Protein AF-A0A4R6S9A2-F1 (afdb_monomer_lite)

Organism: Labedaea rhizosphaerae (NCBI:txid598644)

Secondary structure (DSSP, 8-state):
-----S------HHHHHHHHHHTT--HHHHHHHHHHHHHHHTTTT-PPPP-TTTSPPSSHHHHIIIIIHHHHHS----

Sequence (78 aa):
MTSPIRSFEMGDRVAVEQFLVSRGFSAAMAQSVLDMDLAAERGINNTVPRTTGNTTPTTFREFAEEAIKPAVAEPVAR

Radius of gyration: 22.88 Å; chains: 1; bounding box: 68×24×43 Å

Foldseek 3Di:
DDDPPPDDDDDDLVVQLVVVVVVPDDSVRSVVVVVVVVVVVVPVVVDDDDDPVNDDDPDPVVCCVPPVCVVPVDPPPD

Structure (mmCIF, N/CA/C/O backbone):
data_AF-A0A4R6S9A2-F1
#
_entry.id   AF-A0A4R6S9A2-F1
#
loop_
_atom_site.group_PDB
_atom_site.id
_atom_site.type_symbol
_atom_site.label_atom_id
_atom_site.label_alt_id
_atom_site.label_comp_id
_atom_site.label_asym_id
_atom_site.label_entity_id
_atom_site.label_seq_id
_atom_site.pdbx_PDB_ins_code
_atom_site.Cartn_x
_atom_site.Cartn_y
_atom_site.Cartn_z
_atom_site.occupancy
_atom_site.B_iso_or_equiv
_atom_site.auth_seq_id
_atom_site.auth_comp_id
_atom_site.auth_asym_id
_atom_site.auth_atom_id
_atom_site.pdbx_PDB_model_num
ATOM 1 N N . MET A 1 1 ? 18.885 6.300 19.708 1.00 46.25 1 MET A N 1
ATOM 2 C CA . MET A 1 1 ? 19.949 6.987 18.948 1.00 46.25 1 MET A CA 1
ATOM 3 C C . MET A 1 1 ? 19.715 6.681 17.475 1.00 46.25 1 MET A C 1
ATOM 5 O O . MET A 1 1 ? 20.103 5.618 17.016 1.00 46.25 1 MET A O 1
ATOM 9 N N . THR A 1 2 ? 18.954 7.528 16.779 1.00 58.25 2 THR A N 1
ATOM 10 C CA . THR A 1 2 ? 18.619 7.335 15.359 1.00 58.25 2 THR A CA 1
ATOM 11 C C . THR A 1 2 ? 19.797 7.829 14.534 1.00 58.25 2 THR A C 1
ATOM 13 O O . THR A 1 2 ? 20.047 9.031 14.481 1.00 58.25 2 THR A O 1
ATOM 16 N N . SER A 1 3 ? 20.575 6.920 13.948 1.00 62.84 3 SER A N 1
ATOM 17 C CA . SER A 1 3 ? 21.589 7.315 12.970 1.00 62.84 3 SER A CA 1
ATOM 18 C C . SER A 1 3 ? 20.895 8.017 11.795 1.00 62.84 3 SER A C 1
ATOM 20 O O . SER A 1 3 ? 19.904 7.481 11.298 1.00 62.84 3 SER A O 1
ATOM 22 N N . PRO A 1 4 ? 21.368 9.193 11.337 1.00 65.56 4 PRO A N 1
ATOM 23 C CA . PRO A 1 4 ? 20.783 9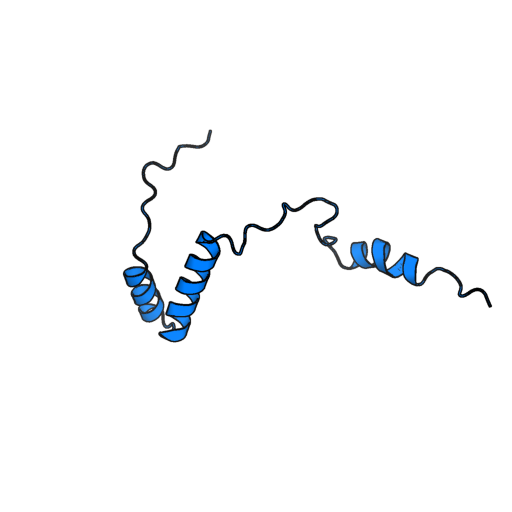.837 10.171 1.00 65.56 4 PRO A CA 1
ATOM 24 C C . PRO A 1 4 ? 20.979 8.922 8.963 1.00 65.56 4 PRO A C 1
ATOM 26 O O . PRO A 1 4 ? 22.080 8.397 8.764 1.00 65.56 4 PRO A O 1
ATOM 29 N N . ILE A 1 5 ? 19.933 8.740 8.154 1.00 74.12 5 ILE A N 1
ATOM 30 C CA . ILE A 1 5 ? 20.069 8.128 6.831 1.00 74.12 5 ILE A CA 1
ATOM 31 C C . ILE A 1 5 ? 20.931 9.094 6.018 1.00 74.12 5 ILE A C 1
ATOM 33 O O . ILE A 1 5 ? 20.476 10.134 5.548 1.00 74.12 5 ILE A O 1
ATOM 37 N N . ARG A 1 6 ? 22.227 8.793 5.949 1.00 63.97 6 ARG A N 1
ATOM 38 C CA . ARG A 1 6 ? 23.170 9.485 5.079 1.00 63.97 6 ARG A CA 1
ATOM 39 C C . ARG A 1 6 ? 22.772 9.068 3.667 1.00 63.97 6 ARG A C 1
ATOM 41 O O . ARG A 1 6 ? 22.807 7.879 3.387 1.00 63.97 6 ARG A O 1
ATOM 48 N N . SER A 1 7 ? 22.316 10.024 2.861 1.00 61.53 7 SER A N 1
ATOM 49 C CA . SER A 1 7 ? 21.849 9.863 1.473 1.00 61.53 7 SER A CA 1
ATOM 50 C C . SER A 1 7 ? 20.658 8.916 1.276 1.00 61.53 7 SER A C 1
ATOM 52 O O . SER A 1 7 ? 20.825 7.735 0.988 1.00 61.53 7 SER A O 1
ATOM 54 N N . PHE A 1 8 ? 19.447 9.465 1.370 1.00 69.06 8 PHE A N 1
ATOM 55 C CA . PHE A 1 8 ? 18.301 8.910 0.655 1.00 69.06 8 PHE A CA 1
ATOM 56 C C . PHE A 1 8 ? 18.316 9.481 -0.771 1.00 69.06 8 PHE A C 1
ATOM 58 O O . PHE A 1 8 ? 18.294 10.702 -0.933 1.00 69.06 8 PHE A O 1
ATOM 65 N N . GLU A 1 9 ? 18.392 8.619 -1.781 1.00 74.50 9 GLU A N 1
ATOM 66 C CA . GLU A 1 9 ? 18.247 8.989 -3.191 1.0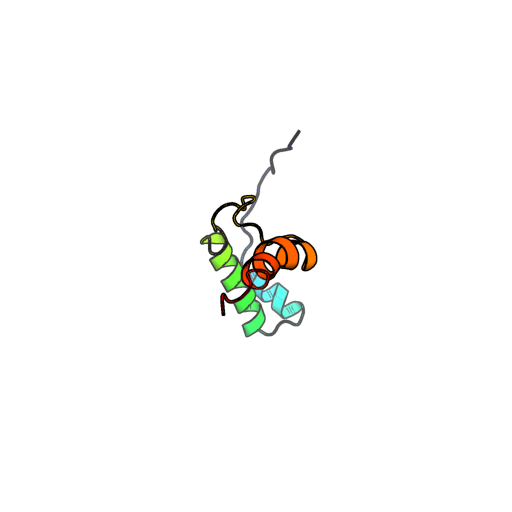0 74.50 9 GLU A CA 1
ATOM 67 C C . GLU A 1 9 ? 16.871 8.524 -3.672 1.00 74.50 9 GLU A C 1
ATOM 69 O O . GLU A 1 9 ? 16.444 7.411 -3.357 1.00 74.50 9 GLU A O 1
ATOM 74 N N . MET A 1 10 ? 16.160 9.386 -4.402 1.00 74.75 10 MET A N 1
ATOM 75 C CA . MET A 1 10 ? 14.901 8.992 -5.032 1.00 74.75 10 MET A CA 1
ATOM 76 C C . MET A 1 10 ? 15.198 7.949 -6.108 1.00 74.75 10 MET A C 1
ATOM 78 O O . MET A 1 10 ? 16.024 8.186 -6.986 1.00 74.75 10 MET A O 1
ATOM 82 N N . GLY A 1 11 ? 14.536 6.796 -6.030 1.00 79.38 11 GLY A N 1
ATOM 83 C CA . GLY A 1 11 ? 14.696 5.742 -7.028 1.00 79.38 11 GLY A CA 1
ATOM 84 C C . GLY A 1 11 ? 14.168 6.172 -8.400 1.00 79.38 11 GLY A C 1
ATOM 85 O O . GLY A 1 11 ? 13.176 6.894 -8.498 1.00 79.38 11 GLY A O 1
ATOM 86 N N . ASP A 1 12 ? 14.807 5.695 -9.468 1.00 91.12 12 ASP A N 1
ATOM 87 C CA . ASP A 1 12 ? 14.297 5.869 -10.829 1.00 91.12 12 ASP A CA 1
ATOM 88 C C . ASP A 1 12 ? 13.070 4.973 -11.056 1.00 91.12 12 ASP A C 1
ATOM 90 O O . ASP A 1 12 ? 13.166 3.743 -11.093 1.00 91.12 12 ASP A O 1
ATOM 94 N N . ARG A 1 13 ? 11.901 5.594 -11.237 1.00 90.69 13 ARG A N 1
ATOM 95 C CA . ARG A 1 13 ? 10.634 4.889 -11.464 1.00 90.69 13 ARG A CA 1
ATOM 96 C C . ARG A 1 13 ? 10.623 4.054 -12.738 1.00 90.69 13 ARG A C 1
ATOM 98 O O . ARG A 1 13 ? 9.970 3.016 -12.748 1.00 90.69 13 ARG A O 1
ATOM 105 N N . VAL A 1 14 ? 11.363 4.453 -13.773 1.00 93.50 14 VAL A N 1
ATOM 106 C CA . VAL A 1 14 ? 11.465 3.668 -15.012 1.00 93.50 14 VAL A 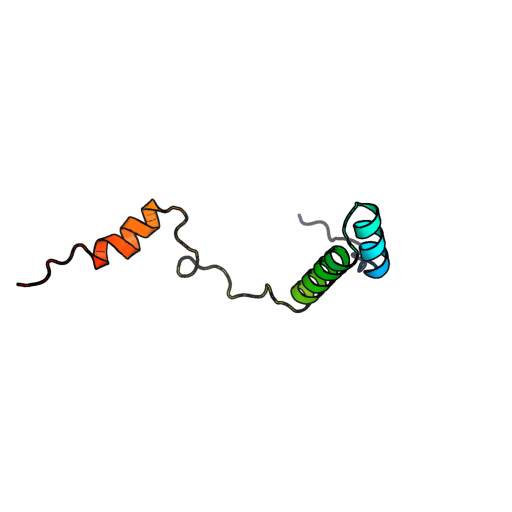CA 1
ATOM 107 C C . VAL A 1 14 ? 12.218 2.367 -14.741 1.00 93.50 14 VAL A C 1
ATOM 109 O O . VAL A 1 14 ? 11.778 1.291 -15.149 1.00 93.50 14 VAL A O 1
ATOM 112 N N . ALA A 1 15 ? 13.317 2.439 -13.987 1.00 95.19 15 ALA A N 1
ATOM 113 C CA . ALA A 1 15 ? 14.052 1.252 -13.560 1.00 95.19 15 ALA A CA 1
ATOM 114 C C . ALA A 1 15 ? 13.191 0.333 -12.673 1.00 95.19 15 ALA A C 1
ATOM 116 O O . ALA A 1 15 ? 13.239 -0.890 -12.818 1.00 95.19 15 ALA A O 1
ATOM 117 N N . VAL A 1 16 ? 12.359 0.906 -11.794 1.00 94.94 16 VAL A N 1
ATOM 118 C CA . VAL A 1 16 ? 11.409 0.144 -10.965 1.00 94.94 16 VAL A CA 1
ATOM 119 C C . VAL A 1 16 ? 10.339 -0.541 -11.822 1.00 94.94 16 VAL A C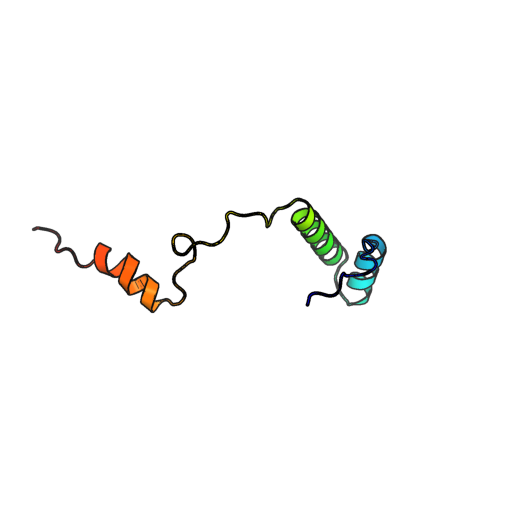 1
ATOM 121 O O . VAL A 1 16 ? 10.051 -1.715 -11.591 1.00 94.94 16 VAL A O 1
ATOM 124 N N . GLU A 1 17 ? 9.788 0.131 -12.836 1.00 96.44 17 GLU A N 1
ATOM 125 C CA . GLU A 1 17 ? 8.821 -0.465 -13.769 1.00 96.44 17 GLU A CA 1
ATOM 126 C C . GLU A 1 17 ? 9.395 -1.709 -14.453 1.00 96.44 17 GLU A C 1
ATOM 128 O O . GLU A 1 17 ? 8.809 -2.794 -14.415 1.00 96.44 17 GLU A O 1
ATOM 133 N N . GLN A 1 18 ? 10.587 -1.557 -15.037 1.00 97.56 18 GLN A N 1
ATOM 134 C CA . GLN A 1 18 ? 11.288 -2.623 -15.747 1.00 97.56 18 GLN A CA 1
ATOM 135 C C . GLN A 1 18 ? 11.612 -3.783 -14.811 1.00 97.56 18 GLN A C 1
ATOM 137 O O . GLN A 1 18 ? 11.445 -4.950 -15.175 1.00 97.56 18 GLN A O 1
ATOM 142 N N . PHE A 1 19 ? 12.026 -3.469 -13.583 1.00 97.06 19 PHE A N 1
ATOM 143 C CA . PHE A 1 19 ? 12.246 -4.471 -12.556 1.00 97.06 19 PHE A CA 1
ATOM 144 C C . PHE A 1 19 ? 10.960 -5.250 -12.252 1.00 97.06 19 PHE A C 1
ATOM 146 O O . PHE A 1 19 ? 10.994 -6.478 -12.261 1.00 97.06 19 PHE A O 1
ATOM 153 N N . LEU A 1 20 ? 9.815 -4.594 -12.058 1.00 97.88 20 LEU A N 1
ATOM 154 C CA . LEU A 1 20 ? 8.541 -5.274 -11.788 1.00 97.88 20 LEU A CA 1
ATOM 155 C C . LEU A 1 20 ? 8.112 -6.183 -12.945 1.00 97.88 20 LEU A C 1
ATOM 157 O O . LEU A 1 20 ? 7.749 -7.340 -12.715 1.00 97.88 20 LEU A O 1
ATOM 161 N N . VAL A 1 21 ? 8.233 -5.706 -14.187 1.00 98.25 21 VAL A N 1
ATOM 162 C CA . VAL A 1 21 ? 7.968 -6.522 -15.382 1.00 98.25 21 VAL A CA 1
ATOM 163 C C . VAL A 1 21 ? 8.898 -7.738 -15.426 1.00 98.25 21 VAL A C 1
ATOM 165 O O . VAL A 1 21 ? 8.433 -8.860 -15.630 1.00 98.25 21 VAL A O 1
ATOM 168 N N . SER A 1 22 ? 10.192 -7.564 -15.129 1.00 98.00 22 SER A N 1
ATOM 169 C CA . SER A 1 22 ? 11.158 -8.675 -15.064 1.00 98.00 22 SER A CA 1
ATOM 170 C C . SER A 1 22 ? 10.812 -9.725 -13.996 1.00 98.00 22 SER A C 1
ATOM 172 O O . SER A 1 22 ? 11.235 -10.877 -14.089 1.00 98.00 22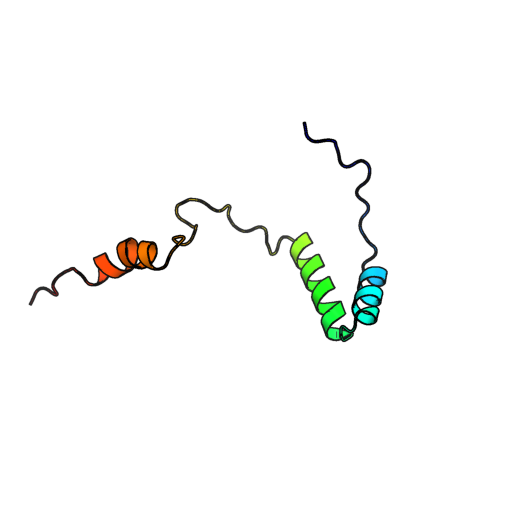 SER A O 1
ATOM 174 N N . ARG A 1 23 ? 10.014 -9.349 -12.987 1.00 97.69 23 ARG A N 1
ATOM 175 C CA . ARG A 1 23 ? 9.543 -10.225 -11.903 1.00 97.69 23 ARG A CA 1
ATOM 176 C C . ARG A 1 23 ? 8.191 -10.878 -12.207 1.00 97.69 23 ARG A C 1
ATOM 178 O O . ARG A 1 23 ? 7.644 -11.549 -11.337 1.00 97.69 23 ARG A O 1
ATOM 185 N N . GLY A 1 24 ? 7.677 -10.726 -13.430 1.00 97.56 24 GLY A N 1
ATOM 186 C CA . GLY A 1 24 ? 6.463 -11.391 -13.907 1.00 97.56 24 GLY A CA 1
ATOM 187 C C . GLY A 1 24 ? 5.186 -10.561 -13.783 1.00 97.56 24 GLY A C 1
ATOM 188 O O . GLY A 1 24 ? 4.099 -11.092 -14.006 1.00 97.56 24 GLY A O 1
ATOM 189 N N . PHE A 1 25 ? 5.284 -9.273 -13.444 1.00 98.06 25 PHE A N 1
ATOM 190 C CA . PHE A 1 25 ? 4.131 -8.377 -13.508 1.00 98.06 25 PHE A CA 1
ATOM 191 C C . PHE A 1 25 ? 3.802 -8.084 -14.974 1.00 98.06 25 PHE A C 1
ATOM 193 O O . PHE A 1 25 ? 4.694 -7.926 -15.808 1.00 98.06 25 PHE A O 1
ATOM 200 N N . SER A 1 26 ? 2.513 -7.967 -15.298 1.00 98.12 26 SER A N 1
ATOM 201 C CA . SER A 1 26 ? 2.132 -7.354 -16.570 1.00 98.12 26 SER A CA 1
ATOM 202 C C . SER A 1 26 ? 2.516 -5.870 -16.564 1.00 98.12 26 SER A C 1
ATOM 204 O O . SER A 1 26 ? 2.594 -5.254 -15.500 1.00 98.12 26 SER A O 1
ATOM 206 N N . ALA A 1 27 ? 2.704 -5.272 -17.743 1.00 97.06 27 ALA A N 1
ATOM 207 C CA . ALA A 1 27 ? 3.009 -3.842 -17.857 1.00 97.06 27 ALA A CA 1
ATOM 208 C C . ALA A 1 27 ? 1.958 -2.967 -17.144 1.00 97.06 27 ALA A C 1
ATOM 210 O O . ALA A 1 27 ? 2.304 -2.062 -16.395 1.00 97.06 27 ALA A O 1
ATOM 211 N N . ALA A 1 28 ? 0.670 -3.305 -17.284 1.00 97.94 28 ALA A N 1
ATOM 212 C CA . ALA A 1 28 ? -0.409 -2.599 -16.593 1.00 97.94 28 ALA A CA 1
ATOM 213 C C . ALA A 1 28 ? -0.296 -2.697 -15.060 1.00 97.94 28 ALA A C 1
ATOM 215 O O . ALA A 1 28 ? -0.517 -1.713 -14.358 1.00 97.94 28 ALA A O 1
ATOM 216 N N . MET A 1 29 ? 0.081 -3.867 -14.533 1.00 98.19 29 MET A N 1
ATOM 217 C CA . MET A 1 29 ? 0.291 -4.043 -13.095 1.00 98.19 29 MET A CA 1
ATOM 218 C C . MET A 1 29 ? 1.528 -3.275 -12.610 1.00 98.19 29 MET A C 1
ATOM 220 O O . MET A 1 29 ? 1.459 -2.637 -11.564 1.00 98.19 29 MET A O 1
ATOM 224 N N . ALA A 1 30 ? 2.633 -3.285 -13.361 1.00 98.00 30 ALA A N 1
ATOM 225 C CA . ALA A 1 30 ? 3.830 -2.514 -13.024 1.00 98.00 30 ALA A CA 1
ATOM 226 C C . ALA A 1 30 ? 3.530 -1.006 -12.967 1.00 98.00 30 ALA A C 1
ATOM 228 O O . ALA A 1 30 ? 3.834 -0.365 -11.963 1.00 98.00 30 ALA A O 1
ATOM 229 N N . GLN A 1 31 ? 2.830 -0.473 -13.974 1.00 96.94 31 GLN A N 1
ATOM 230 C CA . GLN A 1 31 ? 2.387 0.921 -13.983 1.00 96.94 31 GLN A CA 1
ATOM 231 C C . GLN A 1 31 ? 1.481 1.242 -12.786 1.00 96.94 31 GLN A C 1
ATOM 233 O O . GLN A 1 31 ? 1.673 2.262 -12.132 1.00 96.94 31 GLN A O 1
ATOM 238 N N . SER A 1 32 ? 0.552 0.345 -12.430 1.00 97.31 32 SER A N 1
ATOM 239 C CA . SER A 1 32 ? -0.341 0.572 -11.285 1.00 97.31 32 SER A CA 1
ATOM 240 C C . SER A 1 32 ? 0.410 0.724 -9.957 1.00 97.31 32 SER A C 1
ATOM 242 O O . SER A 1 32 ? 0.018 1.530 -9.115 1.00 97.31 32 SER A O 1
ATOM 244 N N . VAL A 1 33 ? 1.522 -0.000 -9.778 1.00 96.56 33 VAL A N 1
ATOM 245 C CA . VAL A 1 33 ? 2.371 0.126 -8.586 1.00 96.56 33 VAL A CA 1
ATOM 246 C C . VAL A 1 33 ? 3.043 1.498 -8.549 1.00 96.56 33 VAL A C 1
ATOM 248 O O . VAL A 1 33 ? 3.080 2.122 -7.492 1.00 96.56 33 VAL A O 1
ATOM 251 N N . LEU A 1 34 ? 3.527 1.994 -9.691 1.00 95.81 34 LEU A N 1
ATOM 252 C CA . LEU A 1 34 ? 4.134 3.326 -9.782 1.00 95.81 34 LEU A CA 1
ATOM 253 C C . LEU A 1 34 ? 3.115 4.444 -9.562 1.00 95.81 34 LEU A C 1
ATOM 255 O O . LEU A 1 34 ? 3.418 5.435 -8.900 1.00 95.81 34 LEU A O 1
ATOM 259 N N . ASP A 1 35 ? 1.899 4.278 -10.075 1.00 96.62 35 ASP A N 1
ATOM 260 C CA . ASP A 1 35 ? 0.815 5.232 -9.860 1.00 96.62 35 ASP A CA 1
ATOM 261 C C . ASP A 1 35 ? 0.423 5.291 -8.376 1.00 96.62 35 ASP A C 1
ATOM 263 O O . ASP A 1 35 ? 0.203 6.376 -7.834 1.00 96.62 35 ASP A O 1
ATOM 267 N N . MET A 1 36 ? 0.384 4.138 -7.694 1.00 96.12 36 MET A N 1
ATOM 268 C CA . MET A 1 36 ? 0.159 4.067 -6.248 1.00 96.12 36 MET A CA 1
ATOM 269 C C . MET A 1 36 ? 1.294 4.714 -5.449 1.00 96.12 36 MET A C 1
ATOM 271 O O . MET A 1 36 ? 1.017 5.443 -4.496 1.00 96.12 36 MET A O 1
ATOM 275 N N . ASP A 1 37 ? 2.548 4.478 -5.831 1.00 93.88 37 ASP A N 1
ATOM 276 C CA . ASP A 1 37 ? 3.724 5.112 -5.225 1.00 93.88 37 ASP A CA 1
ATOM 277 C C . ASP A 1 37 ? 3.665 6.645 -5.361 1.00 93.88 37 ASP A C 1
ATOM 279 O O . ASP A 1 37 ? 3.769 7.376 -4.374 1.00 93.88 37 ASP A O 1
ATOM 283 N N . LEU A 1 38 ? 3.350 7.146 -6.558 1.00 94.19 38 LEU A N 1
ATOM 284 C CA . LEU A 1 38 ? 3.149 8.574 -6.806 1.00 94.19 38 LEU A CA 1
ATOM 285 C C . LEU A 1 38 ? 1.966 9.146 -6.012 1.00 94.19 38 LEU A C 1
ATOM 287 O O . LEU A 1 38 ? 2.029 10.272 -5.514 1.00 94.19 38 LEU A O 1
ATOM 291 N N . ALA A 1 39 ? 0.872 8.397 -5.884 1.00 94.81 39 ALA A N 1
ATOM 292 C CA . ALA A 1 39 ? -0.260 8.803 -5.060 1.00 94.81 39 ALA A CA 1
ATOM 293 C C . ALA A 1 39 ? 0.119 8.869 -3.570 1.00 94.81 39 ALA A C 1
ATOM 295 O O . ALA A 1 39 ? -0.299 9.798 -2.873 1.00 94.81 39 ALA A O 1
ATOM 296 N N . ALA A 1 40 ? 0.940 7.930 -3.089 1.00 92.31 40 ALA A N 1
ATOM 297 C CA . ALA A 1 40 ? 1.474 7.924 -1.730 1.00 92.31 40 ALA A CA 1
ATOM 298 C C . ALA A 1 40 ? 2.352 9.150 -1.459 1.00 92.31 40 ALA A C 1
ATOM 300 O O . ALA A 1 40 ? 2.114 9.844 -0.470 1.00 92.31 40 ALA A O 1
ATOM 301 N N . GLU A 1 41 ? 3.277 9.483 -2.363 1.00 91.50 41 GLU A N 1
ATOM 302 C CA . GLU A 1 41 ? 4.070 10.719 -2.285 1.00 91.50 41 GLU A CA 1
ATOM 303 C C . GLU A 1 41 ? 3.198 11.978 -2.270 1.00 91.50 41 GLU A C 1
ATOM 305 O O . GLU A 1 41 ? 3.478 12.932 -1.545 1.00 91.50 41 GLU A O 1
ATOM 310 N N . A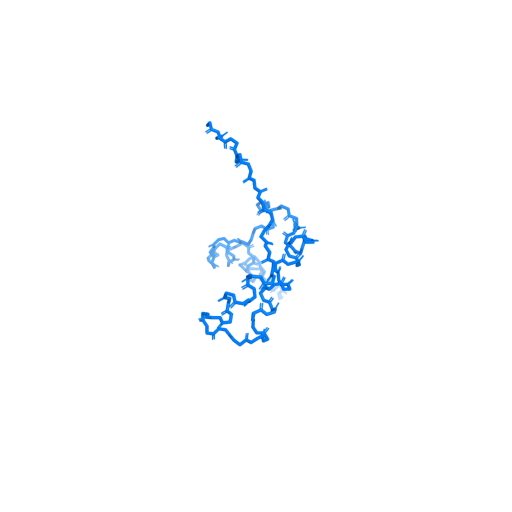RG A 1 42 ? 2.102 11.975 -3.038 1.00 93.94 42 ARG A N 1
ATOM 311 C CA . ARG A 1 42 ? 1.113 13.066 -3.068 1.00 93.94 42 ARG A CA 1
ATOM 312 C C . ARG A 1 42 ? 0.177 13.079 -1.861 1.00 93.94 42 ARG A C 1
ATOM 314 O O . ARG A 1 42 ? -0.713 13.923 -1.788 1.00 93.94 42 ARG A O 1
ATOM 321 N N . GLY A 1 43 ? 0.379 12.178 -0.906 1.00 92.94 43 GLY A N 1
ATOM 322 C CA . GLY A 1 43 ? -0.329 12.193 0.360 1.00 92.94 43 GLY A CA 1
ATOM 323 C C . GLY A 1 43 ? -1.700 11.535 0.329 1.00 92.94 43 GLY A C 1
ATOM 324 O O . GLY A 1 43 ? -2.509 11.839 1.200 1.00 92.94 43 GLY A O 1
ATOM 325 N N . ILE A 1 44 ? -1.968 10.597 -0.590 1.00 92.62 44 ILE A N 1
ATOM 326 C CA . ILE A 1 44 ? -3.210 9.796 -0.550 1.00 92.62 44 ILE A CA 1
ATOM 327 C C . ILE A 1 44 ? -3.396 9.082 0.805 1.00 92.62 44 ILE A C 1
ATOM 329 O O . ILE A 1 44 ? -4.518 8.815 1.223 1.00 92.62 44 ILE A O 1
ATOM 333 N N . ASN A 1 45 ? -2.292 8.834 1.521 1.00 86.88 45 ASN A N 1
ATOM 334 C CA . ASN A 1 45 ? -2.264 8.203 2.840 1.00 86.88 45 ASN A CA 1
ATOM 335 C C . ASN A 1 45 ? -2.166 9.198 4.010 1.00 86.88 45 ASN A C 1
ATOM 337 O O . ASN A 1 45 ? -2.203 8.771 5.166 1.00 86.88 45 ASN A O 1
ATOM 341 N N . ASN A 1 46 ? -2.065 10.506 3.745 1.00 88.19 46 ASN A N 1
ATOM 342 C CA . ASN A 1 46 ? -2.001 11.557 4.767 1.00 88.19 46 ASN A CA 1
ATOM 343 C C . ASN A 1 46 ? -3.400 11.819 5.343 1.00 88.19 46 ASN A C 1
ATOM 345 O O . ASN A 1 46 ? -3.982 12.892 5.199 1.00 88.19 46 ASN A O 1
ATOM 349 N N . THR A 1 47 ? -3.960 10.787 5.962 1.00 80.00 47 THR A N 1
ATOM 350 C CA . THR A 1 47 ? -5.252 10.825 6.643 1.00 80.00 47 THR A CA 1
ATOM 351 C C . THR A 1 47 ? -5.100 11.368 8.063 1.00 80.00 47 THR A C 1
ATOM 353 O O . THR A 1 47 ? -3.989 11.567 8.562 1.00 80.00 47 THR A O 1
ATOM 356 N N . VAL A 1 48 ? -6.230 11.645 8.718 1.00 80.25 48 VAL A N 1
ATOM 357 C CA . VAL A 1 48 ? -6.250 12.129 10.104 1.00 80.25 48 VAL A CA 1
ATOM 358 C C . VAL A 1 48 ? -5.491 11.135 10.995 1.00 80.25 48 VAL A C 1
ATOM 360 O O . VAL A 1 48 ? -5.732 9.930 10.870 1.00 80.25 48 VAL A O 1
ATOM 363 N N . PRO A 1 49 ? -4.601 11.594 11.898 1.00 80.12 49 PRO A N 1
ATOM 364 C CA . PRO A 1 49 ? -3.920 10.702 12.822 1.00 80.12 49 PRO A CA 1
ATOM 365 C C . PRO A 1 49 ? -4.908 9.793 13.546 1.00 80.12 49 PRO A C 1
ATOM 367 O O . PRO A 1 49 ? -5.987 10.225 13.973 1.00 80.12 49 PRO A O 1
ATOM 370 N N . ARG A 1 50 ? -4.521 8.525 13.689 1.00 75.19 50 ARG A N 1
ATOM 371 C CA . ARG A 1 50 ? -5.292 7.576 14.480 1.00 75.19 50 ARG A CA 1
ATOM 372 C C . ARG A 1 50 ? -5.340 8.053 15.933 1.00 75.19 50 ARG A C 1
ATOM 374 O O . ARG A 1 50 ? -4.306 8.252 16.561 1.00 75.19 50 ARG A O 1
ATOM 381 N N . THR A 1 51 ? -6.544 8.248 16.447 1.00 76.94 51 THR A N 1
ATOM 382 C CA . THR A 1 51 ? -6.862 8.543 17.846 1.00 76.94 51 THR A CA 1
ATOM 383 C C . THR A 1 51 ? -7.723 7.408 18.381 1.00 76.94 51 THR A C 1
ATOM 385 O O . THR A 1 51 ? -8.374 6.729 17.592 1.00 76.94 51 THR A O 1
ATOM 388 N N . THR A 1 52 ? -7.816 7.247 19.702 1.00 71.19 52 THR A N 1
ATOM 389 C CA . THR A 1 52 ? -8.713 6.254 20.322 1.00 71.19 52 THR A CA 1
ATOM 390 C C . THR A 1 52 ? -10.149 6.321 19.779 1.00 71.19 52 THR A C 1
ATOM 392 O O . THR A 1 52 ? -10.805 5.296 19.666 1.00 71.19 52 THR A O 1
ATOM 395 N N . GLY A 1 53 ? -10.631 7.509 19.388 1.00 70.38 53 GLY A N 1
ATOM 396 C CA . GLY A 1 53 ? -11.987 7.708 18.861 1.00 70.38 53 GLY A CA 1
ATOM 397 C C . GLY A 1 53 ? -12.170 7.463 17.357 1.00 70.38 53 GLY A C 1
ATOM 398 O O . GLY A 1 53 ? -13.303 7.475 16.887 1.00 70.38 53 GLY A O 1
ATOM 399 N N . ASN A 1 54 ? -11.097 7.277 16.580 1.00 71.00 54 ASN A N 1
ATOM 400 C CA . ASN A 1 54 ? -11.177 6.980 15.138 1.00 71.00 54 ASN A CA 1
ATOM 401 C C . ASN A 1 54 ? -10.387 5.715 14.737 1.00 71.00 54 ASN A C 1
ATOM 403 O O . ASN A 1 54 ? -10.356 5.327 13.566 1.00 71.00 54 ASN A O 1
ATOM 407 N N . THR A 1 55 ? -9.758 5.050 15.707 1.00 69.69 55 THR A N 1
ATOM 408 C CA . THR A 1 55 ? -9.324 3.663 15.592 1.00 69.69 55 THR A CA 1
ATOM 409 C C . THR A 1 55 ? -10.541 2.760 15.720 1.00 69.69 55 THR A C 1
ATOM 411 O O . THR A 1 55 ? -11.282 2.851 16.691 1.00 69.69 55 THR A O 1
ATOM 414 N N . THR A 1 56 ? -10.760 1.879 14.747 1.00 63.88 56 THR A N 1
ATOM 415 C CA . THR A 1 56 ? -11.765 0.816 14.864 1.00 63.88 56 THR A CA 1
ATOM 416 C C . THR A 1 56 ? -11.432 -0.085 16.058 1.00 63.88 56 THR A C 1
ATOM 418 O O . THR A 1 56 ? -10.249 -0.424 16.192 1.00 63.88 56 THR A O 1
ATOM 421 N N . PRO A 1 57 ? -12.427 -0.503 16.869 1.00 59.59 57 PRO A N 1
ATOM 422 C CA . PRO A 1 57 ? -12.219 -1.430 17.976 1.00 59.59 57 PRO A CA 1
ATOM 423 C C . PRO A 1 57 ? -11.448 -2.647 17.485 1.00 59.59 57 PRO A C 1
ATOM 425 O O . PRO A 1 57 ? -11.766 -3.236 16.448 1.00 59.59 57 PRO A O 1
ATOM 428 N N . THR A 1 58 ? -10.387 -2.993 18.194 1.00 66.00 58 THR A N 1
ATOM 429 C CA . THR A 1 58 ? -9.387 -3.967 17.745 1.00 66.00 58 THR A CA 1
ATOM 430 C C . THR A 1 58 ? -9.908 -5.403 17.724 1.00 66.00 58 THR A C 1
ATOM 432 O O . THR A 1 58 ? -9.206 -6.305 17.271 1.00 66.00 58 THR A O 1
ATOM 435 N N . THR A 1 59 ? -11.155 -5.642 18.140 1.00 76.38 59 THR A N 1
ATOM 436 C CA . THR A 1 59 ? -11.830 -6.930 17.966 1.00 76.38 59 THR A CA 1
ATOM 437 C C . THR A 1 59 ? -13.321 -6.766 17.674 1.00 76.38 59 THR A C 1
ATOM 439 O O . THR A 1 59 ? -13.966 -5.811 18.103 1.00 76.38 59 THR A O 1
ATOM 442 N N . PHE A 1 60 ? -13.903 -7.769 17.010 1.00 78.56 60 PHE A N 1
ATOM 443 C CA . PHE A 1 60 ? -15.353 -7.870 16.816 1.00 78.56 60 PHE A CA 1
ATOM 444 C C . PHE A 1 60 ? -16.134 -7.819 18.141 1.00 78.56 60 PHE A C 1
ATOM 446 O O . PHE A 1 60 ? -17.230 -7.271 18.186 1.00 78.56 60 PHE A O 1
ATOM 453 N N . ARG A 1 61 ? -15.559 -8.360 19.225 1.00 81.38 61 ARG A N 1
ATOM 454 C CA . ARG A 1 61 ? -16.165 -8.341 20.563 1.00 81.38 61 ARG A CA 1
ATOM 455 C C . ARG A 1 61 ? -16.308 -6.919 21.096 1.00 81.38 61 ARG A C 1
ATOM 457 O O . ARG A 1 61 ? -17.399 -6.550 21.507 1.00 81.38 61 ARG A O 1
ATOM 464 N N . GLU A 1 62 ? -15.228 -6.148 21.063 1.00 80.50 62 GLU A N 1
ATOM 465 C CA . GLU A 1 62 ? -15.201 -4.757 21.530 1.00 80.50 62 GLU A CA 1
ATOM 466 C C . GLU A 1 62 ? -16.215 -3.910 20.740 1.00 80.50 62 GLU A C 1
ATOM 468 O O . GLU A 1 62 ? -17.068 -3.251 21.324 1.00 80.50 62 GLU A O 1
ATOM 473 N N . PHE A 1 63 ? -16.255 -4.066 19.411 1.00 83.38 63 PHE A N 1
ATOM 474 C CA . PHE A 1 63 ? -17.268 -3.421 18.569 1.00 83.38 63 PHE A CA 1
ATOM 475 C C . PHE A 1 63 ? -18.710 -3.836 18.919 1.00 83.38 63 PHE A C 1
ATOM 477 O O . PHE A 1 63 ? -19.611 -2.997 18.975 1.00 83.38 63 PHE A O 1
ATOM 484 N N . ALA A 1 64 ? -18.953 -5.127 19.157 1.00 87.56 64 ALA A N 1
ATOM 485 C CA . ALA A 1 64 ? -20.284 -5.618 19.499 1.00 87.56 64 ALA A CA 1
ATOM 486 C C . ALA A 1 64 ? -20.764 -5.094 20.864 1.00 87.56 64 ALA A C 1
ATOM 488 O O . ALA A 1 64 ? -21.943 -4.772 21.017 1.00 87.56 64 ALA A O 1
ATOM 489 N N . GLU A 1 65 ? -19.868 -4.999 21.845 1.00 88.25 65 GLU A N 1
ATOM 490 C CA . GLU A 1 65 ? -20.183 -4.511 23.188 1.00 88.25 65 GLU A CA 1
ATOM 491 C C . GLU A 1 65 ? -20.416 -2.994 23.214 1.00 88.25 65 GLU A C 1
ATOM 493 O O . GLU A 1 65 ? -21.359 -2.549 23.869 1.00 88.25 65 GLU A O 1
ATOM 498 N N . GLU A 1 66 ? -19.625 -2.216 22.470 1.00 85.38 66 GLU A N 1
ATOM 499 C CA . GLU A 1 66 ? -19.677 -0.748 22.503 1.00 85.38 66 GLU A CA 1
ATOM 500 C C . GLU A 1 66 ? -20.696 -0.131 21.536 1.00 85.38 66 GLU A C 1
ATOM 502 O O . GLU A 1 66 ? -21.324 0.870 21.874 1.00 85.38 66 GLU A O 1
ATOM 507 N N . ALA A 1 67 ? -20.890 -0.707 20.344 1.00 84.56 67 ALA A N 1
ATOM 508 C CA . ALA A 1 67 ? -21.748 -0.119 19.309 1.00 84.56 67 ALA A CA 1
ATOM 509 C C . ALA A 1 67 ? -23.077 -0.864 19.129 1.00 84.56 67 ALA A C 1
ATOM 511 O O . ALA A 1 67 ? -24.134 -0.243 19.025 1.00 84.56 67 ALA A O 1
ATOM 512 N N . ILE A 1 68 ? -23.038 -2.200 19.086 1.00 87.94 68 ILE A N 1
ATOM 513 C CA . ILE A 1 68 ? -24.222 -3.006 18.748 1.00 87.94 68 ILE A CA 1
ATOM 514 C C . ILE A 1 68 ? -25.134 -3.190 19.960 1.00 87.94 68 ILE A C 1
ATOM 516 O O . ILE A 1 68 ? -26.334 -2.945 19.862 1.00 87.94 68 ILE A O 1
ATOM 520 N N . LYS A 1 69 ? -24.585 -3.599 21.109 1.00 87.44 69 LYS A N 1
ATOM 521 C CA . LYS A 1 69 ? -25.366 -3.900 22.316 1.00 87.44 69 LYS A CA 1
ATOM 522 C C . LYS A 1 69 ? -26.237 -2.721 22.788 1.00 87.44 69 LYS A C 1
ATOM 524 O O . LYS A 1 69 ? -27.415 -2.973 23.030 1.00 87.44 69 LYS A O 1
ATOM 529 N N . PRO A 1 70 ? -25.757 -1.462 22.873 1.00 85.88 70 PRO A N 1
ATOM 530 C CA . PRO A 1 70 ? -26.603 -0.339 23.288 1.00 85.88 70 PRO A CA 1
ATOM 531 C C . PRO A 1 70 ? -27.756 -0.063 22.316 1.00 85.88 70 PRO A C 1
ATOM 533 O O . PRO A 1 70 ? -28.846 0.294 22.744 1.00 85.88 70 PRO A O 1
ATOM 536 N N . ALA A 1 71 ? -27.543 -0.281 21.015 1.00 86.94 71 ALA A N 1
ATOM 537 C CA . ALA A 1 71 ? -28.555 -0.043 19.988 1.00 86.94 71 ALA A CA 1
ATOM 538 C C . ALA A 1 71 ? -29.699 -1.076 19.994 1.00 86.94 71 ALA A C 1
ATOM 540 O O . ALA A 1 71 ? -30.758 -0.808 19.432 1.00 86.94 71 ALA A O 1
ATOM 541 N N . VAL A 1 72 ? -29.494 -2.251 20.605 1.00 87.44 72 VAL A N 1
ATOM 542 C CA . VAL A 1 72 ? -30.470 -3.360 20.611 1.00 87.44 72 VAL A CA 1
ATOM 543 C C . VAL A 1 72 ? -30.983 -3.742 22.003 1.00 87.44 72 VAL A C 1
ATOM 545 O O . VAL A 1 72 ? -31.897 -4.556 22.100 1.00 87.44 72 VAL A O 1
ATOM 548 N N . ALA A 1 73 ? -30.387 -3.212 23.077 1.00 77.69 73 ALA A N 1
ATOM 549 C CA . ALA A 1 73 ? -30.737 -3.559 24.458 1.00 77.69 73 ALA A CA 1
ATOM 550 C C . ALA A 1 73 ? -31.796 -2.642 25.093 1.00 77.69 73 ALA A C 1
ATOM 552 O O . ALA A 1 73 ? -32.332 -2.996 26.143 1.00 77.69 73 ALA A O 1
ATOM 553 N N . GLU A 1 74 ? -32.123 -1.502 24.479 1.00 66.12 74 GLU A N 1
ATOM 554 C CA . GLU A 1 74 ? -33.294 -0.721 24.889 1.00 66.12 74 GLU A CA 1
ATOM 555 C C . GLU A 1 74 ? -34.567 -1.514 24.547 1.00 66.12 74 GLU A C 1
ATOM 557 O O . GLU A 1 74 ? -34.740 -1.931 23.394 1.00 66.12 74 GLU A O 1
ATOM 562 N N . PRO A 1 75 ? -35.485 -1.744 25.504 1.00 62.88 75 PRO A N 1
ATOM 563 C CA . PRO A 1 75 ? -36.787 -2.280 25.163 1.00 62.88 75 PRO A CA 1
ATOM 564 C C . PRO A 1 75 ? -37.467 -1.256 24.258 1.00 62.88 75 PRO A C 1
ATOM 566 O O . PRO A 1 75 ? -37.599 -0.090 24.629 1.00 62.88 75 PRO A O 1
ATOM 569 N N . VAL A 1 76 ? -37.949 -1.686 23.090 1.00 60.66 76 VAL A N 1
ATOM 570 C CA . VAL A 1 76 ? -38.985 -0.929 22.385 1.00 60.66 76 VAL A CA 1
ATOM 571 C C . VAL A 1 76 ? -40.119 -0.755 23.391 1.00 60.66 76 VAL A C 1
ATOM 573 O O . VAL A 1 76 ? -40.783 -1.734 23.736 1.00 60.66 76 VAL A O 1
ATOM 576 N N . ALA A 1 77 ? -40.274 0.460 23.922 1.00 57.22 77 ALA A N 1
ATOM 577 C CA . ALA A 1 77 ? -41.386 0.808 24.787 1.00 57.22 77 ALA A CA 1
ATOM 578 C C . ALA A 1 77 ? -42.664 0.498 24.003 1.00 57.22 77 ALA A C 1
ATOM 580 O O . ALA A 1 77 ? -42.948 1.133 22.986 1.00 57.22 77 ALA A O 1
ATOM 581 N N . ARG A 1 78 ? -43.355 -0.559 24.428 1.00 52.62 78 ARG A N 1
ATOM 582 C CA . ARG A 1 78 ? -44.650 -0.970 23.902 1.00 52.62 78 ARG A CA 1
ATOM 583 C C . ARG A 1 78 ? -45.752 -0.386 24.765 1.00 52.62 78 ARG A C 1
ATOM 585 O O . ARG A 1 78 ? -45.589 -0.429 26.004 1.00 52.62 78 ARG A O 1
#

pLDDT: mean 83.17, std 13.61, range [46.25, 98.25]